Protein AF-A0A0L0ALM3-F1 (afdb_monomer_lite)

Sequence (67 aa):
MIKNQIGRGVDFSELMGQVVVDLLASTKVISVHDIIESLHNVMEITENQCRRENCKILIDMLTRKLH

Structure (mmCIF, N/CA/C/O backbone):
data_AF-A0A0L0ALM3-F1
#
_entry.id   AF-A0A0L0ALM3-F1
#
loop_
_atom_site.group_PDB
_atom_site.id
_atom_site.type_symbol
_atom_site.label_atom_id
_atom_site.label_alt_id
_atom_site.label_comp_id
_atom_site.label_asym_id
_atom_site.label_entity_id
_atom_site.label_seq_id
_atom_site.pdbx_PDB_ins_code
_atom_site.Cartn_x
_atom_site.Cartn_y
_atom_site.Cartn_z
_atom_site.occupancy
_atom_site.B_iso_or_equiv
_atom_site.auth_seq_id
_atom_site.auth_comp_id
_atom_site.auth_asym_id
_atom_site.auth_atom_id
_atom_site.pdbx_PDB_model_num
ATOM 1 N N . MET A 1 1 ? 7.467 -27.656 -11.319 1.00 41.34 1 MET A N 1
ATOM 2 C CA . MET A 1 1 ? 6.577 -26.716 -12.034 1.00 41.34 1 MET A CA 1
ATOM 3 C C . MET A 1 1 ? 7.367 -25.470 -12.376 1.00 41.34 1 MET A C 1
ATOM 5 O O . MET A 1 1 ? 7.863 -24.803 -11.479 1.00 41.34 1 MET A O 1
ATOM 9 N N . ILE A 1 2 ? 7.544 -25.221 -13.669 1.00 39.31 2 ILE A N 1
ATOM 10 C CA . ILE A 1 2 ? 8.240 -24.055 -14.216 1.00 39.31 2 ILE A CA 1
ATOM 11 C C . ILE A 1 2 ? 7.303 -22.853 -14.032 1.00 39.31 2 ILE A C 1
ATOM 13 O O . ILE A 1 2 ? 6.211 -22.844 -14.596 1.00 39.31 2 ILE A O 1
ATOM 17 N N . LYS A 1 3 ? 7.680 -21.870 -13.201 1.00 43.75 3 LYS A N 1
ATOM 18 C CA . LYS A 1 3 ? 6.954 -20.594 -13.114 1.00 43.75 3 LYS A CA 1
ATOM 19 C C . LYS A 1 3 ? 7.248 -19.809 -14.392 1.00 43.75 3 LYS A C 1
ATOM 21 O O . LYS A 1 3 ? 8.307 -19.202 -14.525 1.00 43.75 3 LYS A O 1
ATOM 26 N N . ASN A 1 4 ? 6.326 -19.898 -15.347 1.00 43.34 4 ASN A N 1
ATOM 27 C CA . ASN A 1 4 ? 6.343 -19.105 -16.568 1.00 43.34 4 ASN A CA 1
ATOM 28 C C . ASN A 1 4 ? 6.385 -17.609 -16.232 1.00 43.34 4 ASN A C 1
ATOM 30 O O . ASN A 1 4 ? 5.618 -17.119 -15.405 1.00 43.34 4 ASN A O 1
ATOM 34 N N . GLN A 1 5 ? 7.274 -16.903 -16.927 1.00 48.16 5 GLN A N 1
ATOM 35 C CA . GLN A 1 5 ? 7.415 -15.451 -16.959 1.00 48.16 5 GLN A CA 1
ATOM 36 C C . GLN A 1 5 ? 6.212 -14.806 -17.676 1.00 48.16 5 GLN A C 1
ATOM 38 O O . GLN A 1 5 ? 6.333 -14.293 -18.786 1.00 48.16 5 GLN A O 1
ATOM 43 N N . ILE A 1 6 ? 5.026 -14.867 -17.069 1.00 46.59 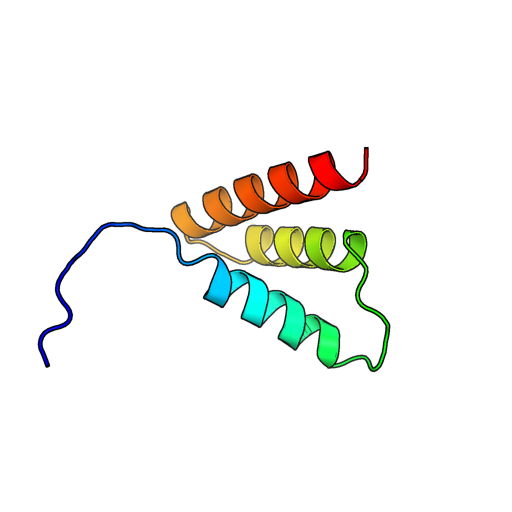6 ILE A N 1
ATOM 44 C CA . ILE A 1 6 ? 3.808 -14.231 -17.587 1.00 46.59 6 ILE A CA 1
ATOM 45 C C . ILE A 1 6 ? 3.682 -12.858 -16.936 1.00 46.59 6 ILE A C 1
ATOM 47 O O . ILE A 1 6 ? 3.168 -12.757 -15.832 1.00 46.59 6 ILE A O 1
ATOM 51 N N . GLY A 1 7 ? 4.151 -11.826 -17.645 1.00 43.00 7 GLY A N 1
ATOM 52 C CA . GLY A 1 7 ? 3.837 -10.416 -17.400 1.00 43.00 7 GLY A CA 1
ATOM 53 C C . GLY A 1 7 ? 4.386 -9.840 -16.093 1.00 43.00 7 GLY A C 1
ATOM 54 O O . GLY A 1 7 ? 4.232 -10.399 -15.017 1.00 43.00 7 GLY A O 1
ATOM 55 N N . ARG A 1 8 ? 4.963 -8.638 -16.142 1.00 52.16 8 ARG A N 1
ATOM 56 C CA . ARG A 1 8 ? 5.140 -7.809 -14.936 1.00 52.16 8 ARG A CA 1
ATOM 57 C C . ARG A 1 8 ? 3.774 -7.265 -14.496 1.00 52.16 8 ARG A C 1
ATOM 59 O O . ARG A 1 8 ? 3.558 -6.060 -14.476 1.00 52.16 8 ARG A O 1
ATOM 66 N N . GLY A 1 9 ? 2.821 -8.162 -14.259 1.00 52.53 9 GLY A N 1
ATOM 67 C CA . GLY A 1 9 ? 1.567 -7.848 -13.608 1.00 52.53 9 GLY A CA 1
ATOM 68 C C . GLY A 1 9 ? 1.904 -7.564 -12.160 1.00 52.53 9 GLY A C 1
ATOM 69 O O . GLY A 1 9 ? 2.432 -8.421 -11.458 1.00 52.53 9 GLY A O 1
ATOM 70 N N . VAL A 1 10 ? 1.687 -6.327 -11.751 1.00 60.44 10 VAL A N 1
ATOM 71 C CA . VAL A 1 10 ? 1.813 -5.938 -10.358 1.00 60.44 10 VAL A CA 1
ATOM 72 C C . VAL A 1 10 ? 0.762 -6.715 -9.576 1.00 60.44 10 VAL A C 1
ATOM 74 O O . VAL A 1 10 ? -0.434 -6.486 -9.758 1.00 60.44 10 VAL A O 1
ATOM 77 N N . ASP A 1 11 ? 1.198 -7.646 -8.731 1.00 69.25 11 ASP A N 1
ATOM 78 C CA . ASP A 1 11 ? 0.294 -8.338 -7.823 1.00 69.25 11 ASP A CA 1
ATOM 79 C C . ASP A 1 11 ? -0.022 -7.425 -6.633 1.00 69.25 11 ASP A C 1
ATOM 81 O O . ASP A 1 11 ? 0.647 -7.417 -5.599 1.00 69.25 11 ASP A O 1
ATOM 85 N N . PHE A 1 12 ? -1.050 -6.598 -6.807 1.00 68.12 12 PHE A N 1
ATOM 86 C CA . PHE A 1 12 ? -1.547 -5.721 -5.753 1.00 68.12 12 PHE A CA 1
ATOM 87 C C . PHE A 1 12 ? -2.164 -6.497 -4.580 1.00 68.12 12 PHE A C 1
ATOM 89 O O . PHE A 1 12 ? -2.315 -5.9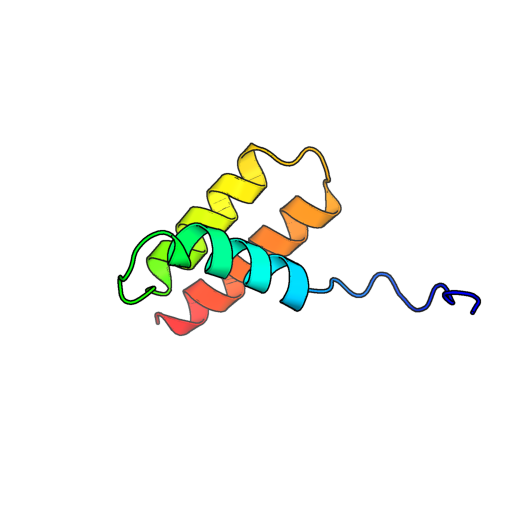23 -3.503 1.00 68.12 12 PHE A O 1
ATOM 96 N N . SER A 1 13 ? -2.506 -7.781 -4.754 1.00 74.25 13 SER A N 1
ATOM 97 C CA . SER A 1 13 ? -3.095 -8.588 -3.683 1.00 74.25 13 SER A CA 1
ATOM 98 C C . SER A 1 13 ? -2.073 -8.923 -2.595 1.00 74.25 13 SER A C 1
ATOM 100 O O . SER A 1 13 ? -2.407 -8.855 -1.415 1.00 74.25 13 SER A O 1
ATOM 102 N N . GLU A 1 14 ? -0.812 -9.161 -2.968 1.00 76.44 14 GLU A N 1
ATOM 103 C CA . GLU A 1 14 ? 0.289 -9.371 -2.019 1.00 76.44 14 GLU A CA 1
ATOM 104 C C . GLU A 1 14 ? 0.578 -8.097 -1.208 1.00 76.44 14 GLU A C 1
ATOM 106 O O . GLU A 1 14 ? 0.698 -8.138 0.017 1.00 76.44 14 GLU A O 1
ATOM 111 N N . LEU A 1 15 ? 0.616 -6.943 -1.883 1.00 77.25 15 LEU A N 1
ATOM 112 C CA . LEU A 1 15 ? 0.858 -5.647 -1.245 1.00 77.25 15 LEU A CA 1
ATOM 113 C C . LEU A 1 15 ? -0.278 -5.259 -0.286 1.00 77.25 15 LEU A C 1
ATOM 115 O O . LEU A 1 15 ? -0.015 -4.839 0.839 1.00 77.25 15 LEU A O 1
ATOM 119 N N . MET A 1 16 ? -1.532 -5.451 -0.699 1.00 78.06 16 MET A N 1
ATOM 120 C CA . MET A 1 16 ? -2.692 -5.230 0.168 1.00 78.06 16 MET A CA 1
ATOM 121 C C . MET A 1 16 ? -2.736 -6.217 1.335 1.00 78.06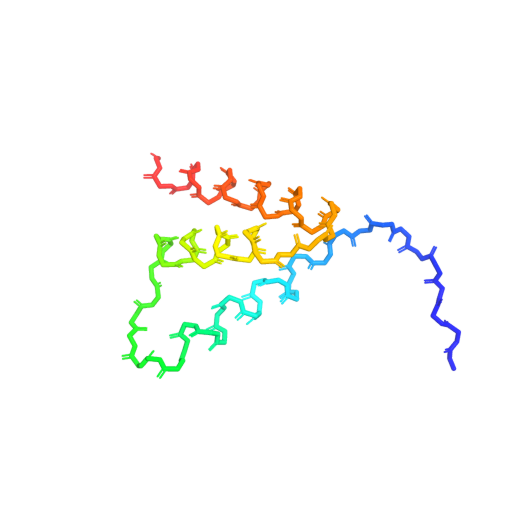 16 MET A C 1
ATOM 123 O O . MET A 1 16 ? -3.085 -5.823 2.444 1.00 78.06 16 MET A O 1
ATOM 127 N N . GLY A 1 17 ? -2.351 -7.476 1.112 1.00 75.44 17 GLY A N 1
ATOM 128 C CA . GLY A 1 17 ? -2.233 -8.477 2.169 1.00 75.44 17 GLY A CA 1
ATOM 129 C C . GLY A 1 17 ? -1.248 -8.049 3.254 1.00 75.44 17 GLY A C 1
ATOM 130 O O . GLY A 1 17 ? -1.582 -8.122 4.432 1.00 75.44 17 GLY A O 1
ATOM 131 N N . GLN A 1 18 ? -0.077 -7.533 2.871 1.00 75.06 18 GLN A N 1
ATOM 132 C CA . GLN A 1 18 ? 0.907 -7.032 3.829 1.00 75.06 18 GLN A CA 1
ATOM 133 C C . GLN A 1 18 ? 0.388 -5.827 4.624 1.00 75.06 18 GLN A C 1
ATOM 135 O O . GLN A 1 18 ? 0.458 -5.841 5.847 1.00 75.06 18 GLN A O 1
ATOM 140 N N . VAL A 1 19 ? -0.200 -4.836 3.947 1.00 78.19 19 VAL A N 1
ATOM 141 C CA . VAL A 1 19 ? -0.792 -3.659 4.608 1.00 78.19 19 VAL A CA 1
ATOM 142 C C . VAL A 1 19 ? -1.864 -4.075 5.617 1.00 78.19 19 VAL A C 1
ATOM 144 O O . VAL A 1 19 ? -1.880 -3.599 6.748 1.00 78.19 19 VAL A O 1
ATOM 147 N N . VAL A 1 20 ? -2.748 -4.999 5.237 1.00 73.31 20 VAL A N 1
ATOM 148 C CA . VAL A 1 20 ? -3.793 -5.503 6.133 1.00 73.31 20 VAL A CA 1
ATOM 149 C C . VAL A 1 20 ? -3.189 -6.272 7.310 1.00 73.31 20 VAL A C 1
ATOM 151 O O . VAL A 1 20 ? -3.634 -6.066 8.430 1.00 73.31 20 VAL A O 1
ATOM 154 N N . VAL A 1 21 ? -2.175 -7.116 7.103 1.00 73.69 21 VAL A N 1
ATOM 155 C CA . VAL A 1 21 ? -1.503 -7.850 8.194 1.00 73.69 21 VAL A CA 1
ATOM 156 C C . VAL A 1 21 ? -0.827 -6.899 9.185 1.00 73.69 21 VAL A C 1
ATOM 158 O O . VAL A 1 21 ? -1.016 -7.064 10.390 1.00 73.69 21 VAL A O 1
ATOM 161 N N . ASP A 1 22 ? -0.111 -5.885 8.696 1.00 66.69 22 ASP A N 1
ATOM 162 C CA . ASP A 1 22 ? 0.551 -4.880 9.539 1.00 66.69 22 ASP A CA 1
ATOM 163 C C . ASP A 1 22 ? -0.469 -4.102 10.390 1.00 66.69 22 ASP A C 1
ATOM 165 O O . ASP A 1 22 ? -0.209 -3.763 11.545 1.00 66.69 22 ASP A O 1
ATOM 169 N N . LEU A 1 23 ? -1.666 -3.874 9.845 1.00 66.38 23 LEU A N 1
ATOM 170 C CA . LEU A 1 23 ? -2.751 -3.167 10.522 1.00 66.38 23 LEU A CA 1
ATOM 171 C C . LEU A 1 23 ? -3.596 -4.074 11.442 1.00 66.38 23 LEU A C 1
ATOM 173 O O . LEU A 1 23 ? -4.078 -3.609 12.475 1.00 66.38 23 LEU A O 1
ATOM 177 N N . LEU A 1 24 ? -3.745 -5.368 11.127 1.00 61.66 24 LEU A N 1
ATOM 178 C CA . LEU A 1 24 ? -4.497 -6.358 11.920 1.00 61.66 24 LEU A CA 1
ATOM 179 C C . LEU A 1 24 ? -3.811 -6.750 13.237 1.00 61.66 24 LEU A C 1
ATOM 181 O O . LEU A 1 24 ? -4.454 -7.359 14.093 1.00 61.66 24 LEU A O 1
ATOM 185 N N . ALA A 1 25 ? -2.544 -6.375 13.448 1.00 59.72 25 ALA A N 1
ATOM 186 C CA . ALA A 1 25 ? -1.909 -6.451 14.768 1.00 59.72 25 ALA A CA 1
ATOM 187 C C . ALA A 1 25 ? -2.678 -5.632 15.833 1.00 59.72 25 ALA A C 1
ATOM 189 O O . ALA A 1 25 ? -2.542 -5.872 17.033 1.00 59.72 25 ALA A O 1
ATOM 190 N N . SER A 1 26 ? -3.525 -4.698 15.391 1.00 55.16 26 SER A N 1
ATOM 191 C CA . SER A 1 26 ? -4.489 -3.953 16.190 1.00 55.16 26 SER A CA 1
ATOM 192 C C . SER A 1 26 ? -5.904 -4.449 15.866 1.00 55.16 26 SER A C 1
ATOM 194 O O . SER A 1 26 ? -6.322 -4.418 14.713 1.00 55.16 26 SER A O 1
ATOM 196 N N . THR A 1 27 ? -6.685 -4.894 16.858 1.00 55.31 27 THR A N 1
ATOM 197 C CA . THR A 1 27 ? -8.122 -5.240 16.725 1.00 55.31 27 THR A CA 1
ATOM 198 C C . THR A 1 27 ? -8.990 -3.994 16.482 1.00 55.31 27 THR A C 1
ATOM 200 O O . THR A 1 27 ? -9.926 -3.706 17.228 1.00 55.31 27 THR A O 1
ATOM 203 N N . LYS A 1 28 ? -8.651 -3.204 15.464 1.00 66.94 28 LYS A N 1
ATOM 204 C CA . LYS A 1 28 ? -9.292 -1.947 15.088 1.00 66.94 28 LYS A CA 1
ATOM 205 C C . LYS A 1 28 ? -9.882 -2.096 13.688 1.00 66.94 28 LYS A C 1
ATOM 207 O O . LYS A 1 28 ? -9.331 -2.787 12.836 1.00 66.94 28 LYS A O 1
ATOM 212 N N . VAL A 1 29 ? -11.014 -1.437 13.446 1.00 71.88 29 VAL A N 1
ATOM 213 C CA . VAL A 1 29 ? -11.537 -1.263 12.086 1.00 71.88 29 VAL A CA 1
ATOM 214 C C . VAL A 1 29 ? -10.478 -0.525 11.267 1.00 71.88 29 VAL A C 1
ATOM 216 O O . VAL A 1 29 ? -10.118 0.600 11.610 1.00 71.88 29 VAL A O 1
ATOM 219 N N . ILE A 1 30 ? -9.985 -1.169 10.210 1.00 80.06 30 ILE A N 1
ATOM 220 C CA . ILE A 1 30 ? -9.010 -0.589 9.287 1.00 80.06 30 ILE A CA 1
ATOM 221 C C . ILE A 1 30 ? -9.751 0.362 8.349 1.00 80.06 30 ILE A C 1
ATOM 223 O O . ILE A 1 30 ? -10.610 -0.061 7.572 1.00 80.06 30 ILE A O 1
ATOM 227 N N . SER A 1 31 ? -9.432 1.649 8.428 1.00 85.44 31 SER A N 1
ATOM 228 C CA . SER A 1 31 ? -9.942 2.651 7.501 1.00 85.44 31 SER A CA 1
ATOM 229 C C . SER A 1 31 ? -9.070 2.738 6.246 1.00 85.44 31 SER A C 1
ATOM 231 O O . SER A 1 31 ? -7.908 2.336 6.230 1.00 85.44 31 SER A O 1
ATOM 233 N N . VAL A 1 32 ? -9.616 3.330 5.183 1.00 85.12 32 VAL A N 1
ATOM 234 C CA . VAL A 1 32 ? -8.849 3.636 3.964 1.00 85.12 32 VAL A CA 1
ATOM 235 C C . VAL A 1 32 ? -7.668 4.572 4.260 1.00 85.12 32 VAL A C 1
ATOM 237 O O . VAL A 1 32 ? -6.632 4.455 3.615 1.00 85.12 32 VAL A O 1
ATOM 240 N N . HIS A 1 33 ? -7.787 5.450 5.263 1.00 88.75 33 HIS A N 1
ATOM 241 C CA . HIS A 1 33 ? -6.689 6.321 5.688 1.00 88.75 33 HIS A CA 1
ATOM 242 C C . HIS A 1 33 ? -5.531 5.515 6.293 1.00 88.75 33 HIS A C 1
ATOM 244 O O . HIS A 1 33 ? -4.386 5.757 5.925 1.00 88.75 33 HIS A O 1
ATOM 250 N N . ASP A 1 34 ? -5.827 4.509 7.127 1.00 86.81 34 ASP A N 1
ATOM 251 C CA . ASP A 1 34 ? -4.800 3.628 7.709 1.00 86.81 34 ASP A CA 1
ATOM 252 C C . ASP A 1 34 ? -4.061 2.833 6.605 1.00 86.81 34 ASP A C 1
ATOM 254 O O . ASP A 1 34 ? -2.848 2.629 6.664 1.00 86.81 34 ASP A O 1
ATOM 258 N N . ILE A 1 35 ? -4.779 2.420 5.550 1.00 89.00 35 ILE A N 1
ATOM 259 C CA . ILE A 1 35 ? -4.197 1.731 4.383 1.00 89.00 35 ILE A CA 1
ATOM 260 C C . ILE A 1 35 ? -3.265 2.666 3.602 1.00 89.00 35 ILE A C 1
ATOM 262 O O . ILE A 1 35 ? -2.165 2.262 3.228 1.00 89.00 35 ILE A O 1
ATOM 266 N N . ILE A 1 36 ? -3.687 3.910 3.351 1.00 91.88 36 ILE A N 1
ATOM 267 C CA . ILE A 1 36 ? -2.872 4.910 2.645 1.00 91.88 36 ILE A CA 1
ATOM 268 C C . ILE A 1 36 ? -1.592 5.219 3.434 1.00 91.88 36 ILE A C 1
ATOM 270 O O . ILE A 1 36 ? -0.510 5.241 2.849 1.00 91.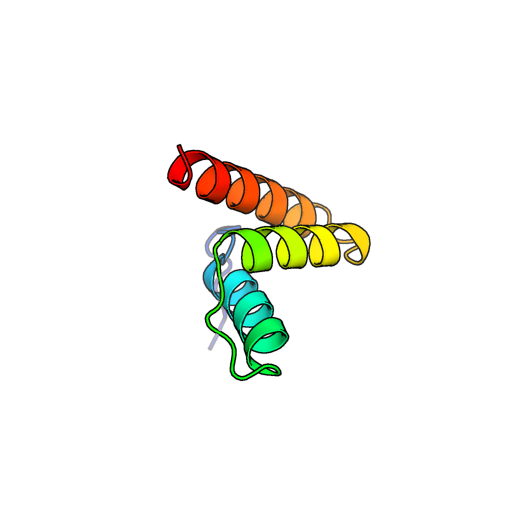88 36 ILE A O 1
ATOM 274 N N . GLU A 1 37 ? -1.691 5.396 4.754 1.00 91.62 37 GLU A N 1
ATOM 275 C CA . GLU A 1 37 ? -0.533 5.624 5.626 1.00 91.62 37 GLU A CA 1
ATOM 276 C C . GLU A 1 37 ? 0.451 4.444 5.583 1.00 91.62 37 GLU A C 1
ATOM 278 O O . GLU A 1 37 ? 1.652 4.632 5.385 1.00 91.62 37 GLU A O 1
ATOM 283 N N . SER A 1 38 ? -0.052 3.210 5.661 1.00 90.69 38 SER A N 1
ATOM 284 C CA . SER A 1 38 ? 0.785 2.012 5.534 1.00 90.69 38 SER A CA 1
ATOM 285 C C . SER A 1 38 ? 1.478 1.923 4.164 1.00 90.69 38 SER A C 1
ATOM 287 O O . SER A 1 38 ? 2.671 1.622 4.086 1.00 90.69 38 SER A O 1
ATOM 289 N N . LEU A 1 39 ? 0.788 2.266 3.069 1.00 92.81 39 LEU A N 1
ATOM 290 C CA . LEU A 1 39 ? 1.390 2.313 1.731 1.00 92.81 39 LEU A CA 1
ATOM 291 C C . LEU A 1 39 ? 2.502 3.369 1.622 1.00 92.81 39 LEU A C 1
ATOM 293 O O . LEU A 1 39 ? 3.514 3.103 0.966 1.00 92.81 39 LEU A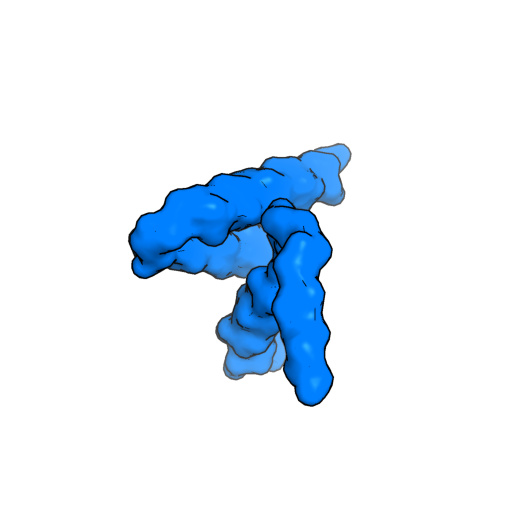 O 1
ATOM 297 N N . HIS A 1 40 ? 2.355 4.524 2.281 1.00 94.44 40 HIS A N 1
ATOM 298 C CA . HIS A 1 40 ? 3.422 5.524 2.387 1.00 94.44 40 HIS A CA 1
ATOM 299 C C . HIS A 1 40 ? 4.639 4.979 3.140 1.00 94.44 40 HIS A C 1
ATOM 301 O O . HIS A 1 40 ? 5.759 5.101 2.641 1.00 94.44 40 HIS A O 1
ATOM 307 N N . ASN A 1 41 ? 4.430 4.282 4.259 1.00 92.31 41 ASN A N 1
ATOM 308 C CA . ASN A 1 41 ? 5.518 3.646 5.006 1.00 92.31 41 ASN A CA 1
ATOM 309 C C . ASN A 1 41 ? 6.267 2.618 4.143 1.00 92.31 41 ASN A C 1
ATOM 311 O O . ASN A 1 41 ? 7.498 2.615 4.098 1.00 92.31 41 ASN A O 1
ATOM 315 N N . VAL A 1 42 ? 5.545 1.787 3.377 1.00 91.50 42 VAL A N 1
ATOM 316 C CA . VAL A 1 42 ? 6.160 0.840 2.429 1.00 91.50 42 VAL A CA 1
ATOM 317 C C . VAL A 1 42 ? 6.997 1.566 1.366 1.00 91.50 42 VAL A C 1
ATOM 319 O O . VAL A 1 42 ? 8.054 1.063 0.980 1.00 91.50 42 VAL A O 1
ATOM 322 N N . MET A 1 43 ? 6.558 2.734 0.884 1.00 93.69 43 MET A N 1
ATOM 323 C CA . MET A 1 43 ? 7.303 3.529 -0.103 1.00 93.69 43 MET A CA 1
ATOM 324 C C . MET A 1 43 ? 8.606 4.116 0.440 1.00 93.69 43 MET A C 1
ATOM 326 O O . MET A 1 43 ? 9.582 4.191 -0.315 1.00 93.69 43 MET A O 1
ATOM 330 N N . GLU A 1 44 ? 8.616 4.543 1.705 1.00 92.62 44 GLU A N 1
ATOM 331 C CA . GLU A 1 44 ? 9.807 5.093 2.359 1.00 92.62 44 GLU A CA 1
ATOM 332 C C . GLU A 1 44 ? 10.886 4.024 2.542 1.00 92.62 44 GLU A C 1
ATOM 334 O O . GLU A 1 44 ? 12.051 4.268 2.228 1.00 92.62 44 GLU A O 1
ATOM 339 N N . ILE A 1 45 ? 10.497 2.821 2.976 1.00 92.94 45 ILE A N 1
ATOM 340 C CA . ILE A 1 45 ? 11.452 1.757 3.320 1.00 92.94 45 ILE A CA 1
ATOM 341 C C . ILE A 1 45 ? 11.911 0.919 2.122 1.00 92.94 45 ILE A C 1
ATOM 343 O O . ILE A 1 45 ? 12.945 0.256 2.193 1.00 92.94 45 ILE A O 1
ATOM 347 N N . THR A 1 46 ? 11.146 0.875 1.026 1.00 89.25 46 THR A N 1
ATOM 348 C CA . THR A 1 46 ? 11.475 -0.009 -0.100 1.00 89.25 46 THR A CA 1
ATOM 349 C C . THR A 1 46 ? 12.470 0.630 -1.062 1.00 89.25 46 THR A C 1
ATOM 351 O O . THR A 1 46 ? 12.232 1.712 -1.581 1.00 89.25 46 THR A O 1
ATOM 354 N N . GLU A 1 47 ? 13.555 -0.067 -1.403 1.00 93.06 47 GLU A N 1
ATOM 355 C CA . GLU A 1 47 ? 14.469 0.364 -2.475 1.00 93.06 47 GLU A CA 1
ATOM 356 C C . GLU A 1 47 ? 13.956 0.006 -3.883 1.00 93.06 47 GLU A C 1
ATOM 358 O O . GLU A 1 47 ? 14.444 0.523 -4.889 1.00 93.06 47 GLU A O 1
ATOM 363 N N . ASN A 1 48 ? 12.934 -0.852 -3.978 1.00 92.69 48 ASN A N 1
ATOM 364 C CA . ASN A 1 48 ? 12.418 -1.355 -5.246 1.00 92.69 48 ASN A CA 1
ATOM 365 C C . ASN A 1 48 ? 11.538 -0.307 -5.947 1.00 92.69 48 ASN A C 1
ATOM 367 O O . ASN A 1 48 ? 10.407 -0.042 -5.539 1.00 92.69 48 ASN A O 1
ATOM 371 N N . GLN A 1 49 ? 12.032 0.236 -7.062 1.00 91.88 49 GLN A N 1
ATOM 372 C CA . GLN A 1 49 ? 11.332 1.271 -7.827 1.00 91.88 49 GLN A CA 1
ATOM 373 C C . GLN A 1 49 ? 9.961 0.827 -8.357 1.00 91.88 49 GLN A C 1
ATOM 375 O O . GLN A 1 49 ? 9.021 1.617 -8.348 1.00 91.88 49 GLN A O 1
ATOM 380 N N . CYS A 1 50 ? 9.820 -0.433 -8.786 1.00 88.88 50 CYS A N 1
ATOM 381 C CA . CYS A 1 50 ? 8.526 -0.962 -9.220 1.00 88.88 50 CYS A CA 1
ATOM 382 C C . CYS A 1 50 ? 7.541 -0.980 -8.048 1.00 88.88 50 CYS A C 1
ATOM 384 O O . CYS A 1 50 ? 6.403 -0.551 -8.197 1.00 88.88 50 CYS A O 1
ATOM 386 N N . ARG A 1 51 ? 7.997 -1.390 -6.860 1.00 88.06 51 ARG A N 1
ATOM 387 C CA . ARG A 1 51 ? 7.170 -1.411 -5.650 1.00 88.06 51 ARG A CA 1
ATOM 388 C C . ARG A 1 51 ? 6.725 -0.009 -5.227 1.00 88.06 51 ARG A C 1
ATOM 390 O O . ARG A 1 51 ? 5.557 0.159 -4.893 1.00 88.06 51 ARG A O 1
ATOM 397 N N . ARG A 1 52 ? 7.603 1.000 -5.316 1.00 92.81 52 ARG A N 1
ATOM 398 C CA . ARG A 1 52 ? 7.224 2.405 -5.066 1.00 92.81 52 ARG A CA 1
ATOM 399 C C . ARG A 1 52 ? 6.124 2.877 -6.014 1.00 92.81 52 ARG A C 1
ATOM 401 O O . ARG A 1 52 ? 5.178 3.518 -5.571 1.00 92.81 52 ARG A O 1
ATOM 408 N N . GLU A 1 53 ? 6.242 2.565 -7.302 1.00 92.00 53 GLU A N 1
ATOM 409 C CA . GLU A 1 53 ? 5.249 2.972 -8.301 1.00 92.00 53 GLU A CA 1
ATOM 410 C C . GLU A 1 53 ? 3.891 2.300 -8.061 1.00 92.00 53 GLU A C 1
ATOM 412 O O . GLU A 1 53 ? 2.848 2.944 -8.143 1.00 92.00 53 GLU A O 1
ATOM 417 N N . ASN A 1 54 ? 3.903 1.033 -7.651 1.00 90.69 54 ASN A N 1
ATOM 418 C CA . ASN A 1 54 ? 2.693 0.294 -7.298 1.00 90.69 54 ASN A CA 1
ATOM 419 C C . ASN A 1 54 ? 1.973 0.918 -6.096 1.00 90.69 54 ASN A C 1
ATOM 421 O O . ASN A 1 54 ? 0.753 1.071 -6.127 1.00 90.69 54 ASN A O 1
ATOM 425 N N . CYS A 1 55 ? 2.716 1.323 -5.060 1.00 92.25 55 CYS A N 1
ATOM 426 C CA . CYS A 1 55 ? 2.137 2.034 -3.924 1.00 92.25 55 CYS A CA 1
ATOM 427 C C . CYS A 1 55 ? 1.497 3.362 -4.350 1.00 92.25 55 CYS A C 1
ATOM 429 O O . CYS A 1 55 ? 0.372 3.632 -3.940 1.00 92.25 55 CYS A O 1
ATOM 431 N N . LYS A 1 56 ? 2.152 4.154 -5.216 1.00 94.12 56 LYS A N 1
ATOM 432 C CA . LYS A 1 56 ? 1.562 5.403 -5.738 1.00 94.12 56 LYS A CA 1
ATOM 433 C C . LYS A 1 56 ? 0.237 5.149 -6.446 1.00 94.12 56 LYS A C 1
ATOM 435 O O . LYS A 1 56 ? -0.736 5.831 -6.153 1.00 94.12 56 LYS A O 1
ATOM 440 N N . ILE A 1 57 ? 0.187 4.156 -7.339 1.00 93.75 57 ILE A N 1
ATOM 441 C CA . ILE A 1 57 ? -1.033 3.799 -8.078 1.00 93.75 57 ILE A CA 1
ATOM 442 C C . ILE A 1 57 ? -2.163 3.431 -7.108 1.00 93.75 57 ILE A C 1
ATOM 444 O O . ILE A 1 57 ? -3.286 3.907 -7.269 1.00 93.75 57 ILE A O 1
ATOM 448 N N . LEU A 1 58 ? -1.875 2.623 -6.082 1.00 91.00 58 LEU A N 1
ATOM 449 C CA . LEU A 1 58 ? -2.874 2.246 -5.080 1.00 91.00 58 LEU A CA 1
ATOM 450 C C . LEU A 1 58 ? -3.355 3.434 -4.245 1.00 91.00 58 LEU A C 1
ATOM 452 O O . LEU A 1 58 ? -4.560 3.569 -4.041 1.00 91.00 58 LEU A O 1
ATOM 456 N N . ILE A 1 59 ? -2.448 4.303 -3.792 1.00 93.75 59 ILE A N 1
ATOM 457 C CA . ILE A 1 59 ? -2.803 5.522 -3.049 1.00 93.75 59 ILE A CA 1
ATOM 458 C C . ILE A 1 59 ? -3.732 6.397 -3.896 1.00 93.75 59 ILE A C 1
ATOM 460 O O . ILE A 1 59 ? -4.776 6.838 -3.414 1.00 93.75 59 ILE A O 1
ATOM 464 N N . ASP A 1 60 ? -3.412 6.579 -5.177 1.00 93.44 60 ASP A N 1
ATOM 465 C CA . ASP A 1 60 ? -4.232 7.331 -6.126 1.00 93.44 60 ASP A CA 1
ATOM 466 C C . ASP A 1 60 ? -5.634 6.724 -6.284 1.00 93.44 60 ASP A C 1
ATOM 468 O O . ASP A 1 60 ? -6.641 7.435 -6.277 1.00 93.44 60 ASP A O 1
ATOM 472 N N . MET A 1 61 ? -5.719 5.396 -6.414 1.00 91.25 61 MET A N 1
ATOM 473 C CA . MET A 1 61 ? -6.988 4.676 -6.545 1.00 91.25 61 MET A CA 1
ATOM 474 C C . MET A 1 61 ? -7.854 4.788 -5.287 1.00 91.25 61 MET A C 1
ATOM 476 O O . MET A 1 61 ? -9.066 4.984 -5.396 1.00 91.25 61 MET A O 1
ATOM 480 N N . LEU A 1 62 ? -7.247 4.667 -4.106 1.00 89.44 62 LEU A N 1
ATOM 481 C CA . LEU A 1 62 ? -7.940 4.747 -2.820 1.00 89.44 62 LEU A CA 1
ATOM 482 C C . LEU A 1 62 ? -8.406 6.174 -2.520 1.00 89.44 62 LEU A C 1
ATOM 484 O O . LEU A 1 62 ? -9.547 6.368 -2.106 1.00 89.44 62 LEU A O 1
ATOM 488 N N . THR A 1 63 ? -7.578 7.176 -2.816 1.00 89.62 63 THR A N 1
ATOM 489 C CA . THR A 1 63 ? -7.925 8.593 -2.622 1.00 89.62 63 THR A CA 1
ATOM 490 C C . THR A 1 63 ? -9.136 8.989 -3.471 1.00 89.62 63 THR A C 1
ATOM 492 O O . THR A 1 63 ? -10.044 9.655 -2.981 1.00 89.62 63 THR A O 1
ATOM 495 N N . ARG A 1 64 ? -9.237 8.496 -4.715 1.00 89.38 64 ARG A N 1
ATOM 496 C CA . ARG A 1 64 ? -10.411 8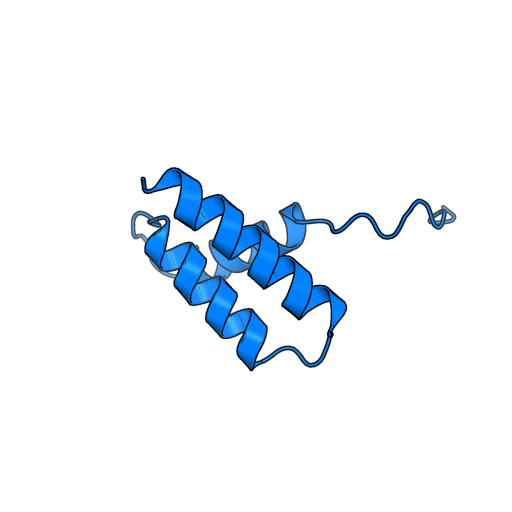.734 -5.582 1.00 89.38 64 ARG A CA 1
ATOM 497 C C . ARG A 1 64 ? -11.709 8.102 -5.076 1.00 89.38 64 ARG A C 1
ATOM 499 O O . ARG A 1 64 ? -12.766 8.465 -5.570 1.00 89.38 64 ARG A O 1
ATOM 506 N N . LYS A 1 65 ? -11.649 7.130 -4.162 1.00 77.44 65 LYS A N 1
ATOM 507 C CA . LYS A 1 65 ? -12.832 6.481 -3.568 1.00 77.44 65 LYS A CA 1
ATOM 508 C C . LYS A 1 65 ? -13.334 7.185 -2.305 1.00 77.44 65 LYS A C 1
ATOM 510 O O . LYS A 1 65 ? -14.405 6.832 -1.822 1.00 77.44 65 LYS A O 1
ATOM 515 N N . LEU A 1 66 ? -12.558 8.130 -1.771 1.00 76.25 66 LEU A N 1
ATOM 516 C CA . LEU A 1 66 ? -12.917 8.954 -0.614 1.00 76.25 66 LEU A CA 1
ATOM 517 C C . LEU A 1 66 ? -13.654 10.250 -1.000 1.00 76.25 66 LEU A C 1
ATOM 519 O O . LEU A 1 66 ? -14.196 10.912 -0.117 1.00 76.25 66 LEU A O 1
ATOM 523 N N . HIS A 1 67 ? -13.680 10.586 -2.294 1.00 57.47 67 HIS A N 1
ATOM 524 C CA . HIS A 1 67 ? -14.458 11.672 -2.898 1.00 57.47 67 HIS A CA 1
ATOM 525 C C . HIS A 1 67 ? -15.689 11.119 -3.620 1.00 57.47 67 HIS A C 1
ATOM 527 O O . HIS A 1 67 ? -16.720 11.827 -3.618 1.00 57.47 67 HIS A O 1
#

Secondary structure (DSSP, 8-state):
-----------HHHHHHHHHHHHHTS-S---HHHHHHHHHHHHHH---HHHHHHHHHHHHHHHTT--

Foldseek 3Di:
DDPDPDDPPPPVVVVQVVLVVVVVVDPDDDDLVSSLVSLVVCLVPDPDPVSNVSSVVVNVVSVVVVD

Radius of gyration: 13.46 Å; chains: 1; bounding box: 29×38×34 Å

pLDDT: mean 77.34, std 16.69, range [39.31, 94.44]